Protein AF-A0A7V0MLH0-F1 (afdb_monomer_lite)

Radius of gyration: 21.49 Å; chains: 1; bounding box: 41×39×49 Å

Foldseek 3Di:
DVVVCVVDVVVPPPQNVDPPGDDDDDDCVVCVVVPDDDDPPDPVNVVVLVVDDPVVNLVCCLCPVVVLPPPDPDDDPVVVVVSVVVSVVVVVVVVVVVVVVVVVVLVVVVVVDVDPVSVVVPPDPDDPPVCVVVVPPD

Structure (mmCIF, N/CA/C/O backbone):
data_AF-A0A7V0MLH0-F1
#
_entry.id   AF-A0A7V0MLH0-F1
#
loop_
_atom_site.group_PDB
_atom_site.id
_atom_site.type_symbol
_atom_site.label_atom_id
_atom_site.label_alt_id
_atom_site.label_comp_id
_atom_site.label_asym_id
_atom_site.label_entity_id
_atom_site.label_seq_id
_atom_site.pdbx_PDB_ins_code
_atom_site.Cartn_x
_atom_site.Cartn_y
_atom_site.Cartn_z
_atom_site.occupancy
_atom_site.B_iso_or_equiv
_atom_site.auth_seq_id
_atom_site.auth_comp_id
_atom_site.auth_asym_id
_atom_site.auth_atom_id
_atom_site.pdbx_PDB_model_num
ATOM 1 N N . MET A 1 1 ? 20.251 -19.528 10.911 1.00 45.47 1 MET A N 1
ATOM 2 C CA . MET A 1 1 ? 20.850 -19.636 9.556 1.00 45.47 1 MET A CA 1
ATOM 3 C C . MET A 1 1 ? 21.051 -21.083 9.096 1.00 45.47 1 MET A C 1
ATOM 5 O O . MET A 1 1 ? 20.656 -21.374 7.977 1.00 45.47 1 MET A O 1
ATOM 9 N N . LYS A 1 2 ? 21.574 -22.002 9.929 1.00 50.25 2 LYS A N 1
ATOM 10 C CA . LYS A 1 2 ? 21.799 -23.420 9.553 1.00 50.25 2 LYS A CA 1
ATOM 11 C C . LYS A 1 2 ? 2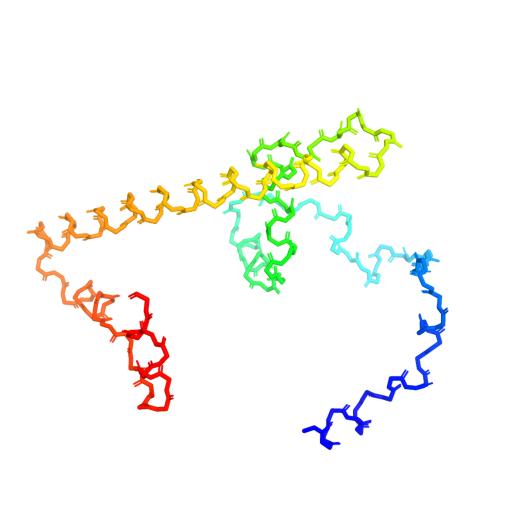0.543 -24.173 9.061 1.00 50.25 2 LYS A C 1
ATOM 13 O O . LYS A 1 2 ? 20.634 -24.973 8.142 1.00 50.25 2 LYS A O 1
ATOM 18 N N . GLU A 1 3 ? 19.365 -23.864 9.603 1.00 57.19 3 GLU A N 1
ATOM 19 C CA . GLU A 1 3 ? 18.087 -24.490 9.205 1.00 57.19 3 GLU A CA 1
ATOM 20 C C . GLU A 1 3 ? 17.541 -24.036 7.841 1.00 57.19 3 GLU A C 1
ATOM 22 O O . GLU A 1 3 ? 16.770 -24.753 7.207 1.00 57.19 3 GLU A O 1
ATOM 27 N N . LEU A 1 4 ? 17.916 -22.841 7.372 1.00 54.06 4 LEU A N 1
ATOM 28 C CA . LEU A 1 4 ? 17.411 -22.320 6.100 1.00 54.06 4 LEU A CA 1
ATOM 29 C C . LEU A 1 4 ? 18.174 -22.928 4.918 1.00 54.06 4 LEU A C 1
ATOM 31 O O . LEU A 1 4 ? 17.571 -23.240 3.898 1.00 54.06 4 LEU A O 1
ATOM 35 N N . GLN A 1 5 ? 19.482 -23.148 5.089 1.00 59.78 5 GLN A N 1
ATOM 36 C CA . GLN A 1 5 ? 20.345 -23.804 4.103 1.00 59.78 5 GLN A CA 1
ATOM 37 C C . GLN A 1 5 ? 20.032 -25.294 3.926 1.00 59.78 5 GLN A C 1
ATOM 39 O O . GLN A 1 5 ? 20.172 -25.798 2.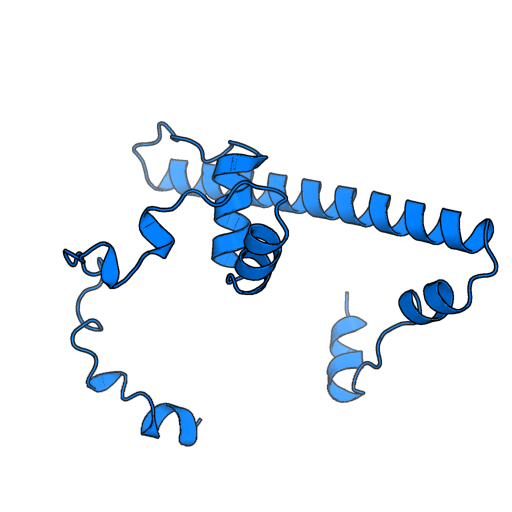815 1.00 59.78 5 GLN A O 1
ATOM 44 N N . SER A 1 6 ? 19.572 -25.992 4.975 1.00 66.50 6 SER A N 1
ATOM 45 C CA . SER A 1 6 ? 19.161 -27.399 4.845 1.00 66.50 6 SER A CA 1
ATOM 46 C C . SER A 1 6 ? 17.857 -27.559 4.059 1.00 66.50 6 SER A C 1
ATOM 48 O O . SER A 1 6 ? 17.695 -28.535 3.332 1.00 66.50 6 SER A O 1
ATOM 50 N N . ARG A 1 7 ? 16.939 -26.587 4.164 1.00 62.47 7 ARG A N 1
ATOM 51 C CA . ARG A 1 7 ? 15.649 -26.596 3.452 1.00 62.47 7 ARG A CA 1
ATOM 52 C C . ARG A 1 7 ? 15.717 -25.968 2.061 1.00 62.47 7 ARG A C 1
ATOM 54 O O . ARG A 1 7 ? 14.979 -26.381 1.173 1.00 62.47 7 ARG A O 1
ATOM 61 N N . TYR A 1 8 ? 16.589 -24.983 1.866 1.00 60.91 8 TYR A N 1
ATOM 62 C CA . TYR A 1 8 ? 16.713 -24.228 0.624 1.00 60.91 8 TYR A CA 1
ATOM 63 C C . TYR A 1 8 ? 18.185 -24.128 0.229 1.00 60.91 8 TYR A C 1
ATOM 65 O O . TYR A 1 8 ? 18.914 -23.231 0.654 1.00 60.91 8 TYR A O 1
ATOM 73 N N . ASN A 1 9 ? 18.625 -25.061 -0.616 1.00 71.75 9 ASN A N 1
ATOM 74 C CA . ASN A 1 9 ? 19.963 -25.018 -1.189 1.00 71.75 9 ASN A CA 1
ATOM 75 C C . ASN A 1 9 ? 20.000 -23.998 -2.337 1.00 71.75 9 ASN A C 1
ATOM 77 O O . ASN A 1 9 ? 19.741 -24.327 -3.495 1.00 71.75 9 ASN A O 1
ATOM 81 N N . ILE A 1 10 ? 20.309 -22.747 -1.991 1.00 68.25 10 ILE A N 1
ATOM 82 C CA . ILE A 1 10 ? 20.397 -21.624 -2.934 1.00 68.25 10 ILE A CA 1
ATOM 83 C C . ILE A 1 10 ? 21.419 -21.917 -4.046 1.00 68.25 10 ILE A C 1
ATOM 85 O O . ILE A 1 10 ? 21.142 -21.625 -5.205 1.00 68.25 10 ILE A O 1
ATOM 89 N N . ALA A 1 11 ? 22.536 -22.582 -3.727 1.00 74.50 11 ALA A N 1
ATOM 90 C CA . ALA A 1 11 ? 23.565 -22.941 -4.706 1.00 74.50 11 ALA A CA 1
ATOM 91 C C . ALA A 1 11 ? 23.074 -23.949 -5.762 1.00 74.50 11 ALA A C 1
ATOM 93 O O . ALA A 1 11 ? 23.615 -24.005 -6.861 1.00 74.50 11 ALA A O 1
ATOM 94 N N . LYS A 1 12 ? 22.024 -24.722 -5.453 1.00 80.44 12 LYS A N 1
ATOM 95 C CA . LYS A 1 12 ? 21.396 -25.674 -6.381 1.00 80.44 12 LYS A CA 1
ATOM 96 C C . LYS A 1 12 ? 20.228 -25.063 -7.162 1.00 80.44 12 LYS A C 1
ATOM 98 O O . LYS A 1 12 ? 19.567 -25.768 -7.920 1.00 80.44 12 LYS A O 1
ATOM 103 N N . CYS A 1 13 ? 19.929 -23.777 -6.966 1.00 69.75 13 CYS A N 1
ATOM 104 C CA . CYS A 1 13 ? 18.851 -23.112 -7.679 1.00 69.75 13 CYS A CA 1
ATOM 105 C C . CYS A 1 13 ? 19.274 -22.876 -9.140 1.00 69.75 13 CYS A C 1
ATOM 107 O O . CYS A 1 13 ? 20.158 -22.050 -9.381 1.00 69.75 13 CYS A O 1
ATOM 109 N N . PRO A 1 14 ? 18.621 -23.518 -10.129 1.00 72.88 14 PRO A N 1
ATOM 110 C CA . PRO A 1 14 ? 18.953 -23.313 -11.542 1.00 72.88 14 PRO A CA 1
ATOM 111 C C . PRO A 1 14 ? 18.694 -21.864 -11.969 1.00 72.88 14 PRO A C 1
ATOM 113 O O . PRO A 1 14 ? 19.246 -21.376 -12.950 1.00 72.88 14 PRO A O 1
ATOM 116 N N . TYR A 1 15 ? 17.876 -21.145 -11.195 1.00 70.62 15 TYR A N 1
ATOM 117 C CA . TYR A 1 15 ? 17.500 -19.780 -11.496 1.00 70.62 15 TYR A CA 1
ATOM 118 C C . TYR A 1 15 ? 18.492 -18.722 -10.988 1.00 70.62 15 TYR A C 1
ATOM 120 O O . TYR A 1 15 ? 18.332 -17.549 -11.306 1.00 70.62 15 TYR A O 1
ATOM 128 N N . MET A 1 16 ? 19.515 -19.114 -10.219 1.00 70.50 16 MET A N 1
ATOM 129 C CA . MET A 1 16 ? 20.445 -18.171 -9.582 1.00 70.50 16 MET A CA 1
ATOM 130 C C . MET A 1 16 ? 21.382 -17.473 -10.578 1.00 70.50 16 MET A C 1
ATOM 132 O O . MET A 1 16 ? 21.780 -16.337 -10.351 1.00 70.50 16 MET A O 1
ATOM 136 N N . GLN A 1 17 ? 21.730 -18.145 -11.678 1.00 70.44 17 GLN A N 1
ATOM 137 C CA . GLN A 1 17 ? 22.704 -17.643 -12.654 1.00 70.44 17 GLN A CA 1
ATOM 138 C C . GLN A 1 17 ? 22.131 -16.571 -13.593 1.00 70.44 17 GLN A C 1
ATOM 140 O O . GLN A 1 17 ? 22.887 -15.815 -14.196 1.00 70.44 17 GLN A O 1
ATOM 145 N N . ASN A 1 18 ? 20.805 -16.484 -13.721 1.00 68.75 18 ASN A N 1
ATOM 146 C CA . ASN A 1 18 ? 20.172 -15.621 -14.711 1.00 68.75 18 ASN A CA 1
ATOM 147 C C . ASN A 1 18 ? 19.785 -14.285 -14.072 1.00 68.75 18 ASN A C 1
ATOM 149 O O . ASN A 1 18 ? 18.789 -14.180 -13.355 1.00 68.75 18 ASN A O 1
ATOM 153 N N . GLN A 1 19 ? 20.591 -13.255 -14.327 1.00 59.12 19 GLN A N 1
ATOM 154 C CA . GLN A 1 19 ? 20.428 -11.930 -13.715 1.00 59.12 19 GLN A CA 1
ATOM 155 C C . GLN A 1 19 ? 19.134 -11.222 -14.144 1.00 59.12 19 GLN A C 1
ATOM 157 O O . GLN A 1 19 ? 18.598 -10.402 -13.402 1.00 59.12 19 GLN A O 1
ATOM 162 N N . THR A 1 20 ? 18.614 -11.552 -15.326 1.00 65.81 20 THR A N 1
ATOM 163 C CA . THR A 1 20 ? 17.416 -10.940 -15.920 1.00 65.81 20 THR A CA 1
ATOM 164 C C . THR A 1 20 ? 16.110 -11.645 -15.533 1.00 65.81 20 THR A C 1
ATOM 166 O O . THR A 1 20 ? 15.030 -11.172 -15.888 1.00 65.81 20 THR A O 1
ATOM 169 N N . GLY A 1 21 ? 16.181 -12.735 -14.759 1.00 62.62 21 GLY A N 1
ATOM 170 C CA . GLY A 1 21 ? 15.027 -13.538 -14.348 1.00 62.62 21 GLY A CA 1
ATOM 171 C C . GLY A 1 21 ? 14.682 -14.667 -15.327 1.00 62.62 21 GLY A C 1
ATOM 172 O O . GLY A 1 21 ? 15.437 -14.979 -16.242 1.00 62.62 21 GLY A O 1
ATOM 173 N N . TYR A 1 22 ? 13.542 -15.328 -15.106 1.00 63.38 22 TYR A N 1
ATOM 174 C CA . TYR A 1 22 ? 13.065 -16.436 -15.939 1.00 63.38 22 TYR A CA 1
ATOM 175 C C . TYR A 1 22 ? 11.611 -16.237 -16.342 1.00 63.38 22 TYR A C 1
ATOM 177 O O . TYR A 1 22 ? 10.766 -15.909 -15.509 1.00 63.38 22 TYR A O 1
ATOM 185 N N . THR A 1 23 ? 11.318 -16.532 -17.607 1.00 57.47 23 THR A N 1
ATOM 186 C CA . THR A 1 23 ? 9.951 -16.610 -18.125 1.00 57.47 23 THR A CA 1
ATOM 187 C C . THR A 1 23 ? 9.589 -18.079 -18.292 1.00 57.47 23 THR A C 1
ATOM 189 O O . THR A 1 23 ? 10.268 -18.811 -19.008 1.00 57.47 23 THR A O 1
ATOM 192 N N . LYS A 1 24 ? 8.533 -18.532 -17.614 1.00 64.69 24 LYS A N 1
ATOM 193 C CA . LYS A 1 24 ? 8.014 -19.898 -17.730 1.00 64.69 24 LYS A CA 1
ATOM 194 C C . LYS A 1 24 ? 6.552 -19.838 -18.141 1.00 64.69 24 LYS A C 1
ATOM 196 O O . LYS A 1 24 ? 5.749 -19.209 -17.456 1.00 64.69 24 LYS A O 1
ATOM 201 N N . HIS A 1 25 ? 6.196 -20.530 -19.218 1.00 62.09 25 HIS A N 1
ATOM 202 C CA . HIS A 1 25 ? 4.793 -20.760 -19.540 1.00 62.09 25 HIS A CA 1
ATOM 203 C C . HIS A 1 25 ? 4.166 -21.644 -18.460 1.00 62.09 25 HIS A C 1
ATOM 205 O O . HIS A 1 25 ? 4.650 -22.742 -18.175 1.00 62.09 25 HIS A O 1
ATOM 211 N N . MET A 1 26 ? 3.105 -21.150 -17.824 1.00 67.31 26 MET A N 1
ATOM 212 C CA . MET A 1 26 ? 2.407 -21.861 -16.757 1.00 67.31 26 MET A CA 1
ATOM 213 C C . MET A 1 26 ? 0.922 -21.961 -17.079 1.00 67.31 26 MET A C 1
ATOM 215 O O . MET A 1 26 ? 0.287 -20.966 -17.416 1.00 67.31 26 MET A O 1
ATOM 219 N N . TYR A 1 27 ? 0.357 -23.164 -16.943 1.00 70.00 27 TYR A N 1
ATOM 220 C CA . TYR A 1 27 ? -1.083 -23.357 -17.093 1.00 70.00 27 TYR A CA 1
ATOM 221 C C . TYR A 1 27 ? -1.852 -22.704 -15.942 1.00 70.00 27 TYR A C 1
ATOM 223 O O . TYR A 1 27 ? -1.435 -22.754 -14.781 1.00 70.00 27 TYR A O 1
ATOM 231 N N . ILE A 1 28 ? -3.039 -22.191 -16.269 1.00 63.78 28 ILE A N 1
ATOM 232 C CA . ILE A 1 28 ? -3.988 -21.526 -15.361 1.00 63.78 28 ILE A CA 1
ATOM 233 C C . ILE A 1 28 ? -4.235 -22.347 -14.087 1.00 63.78 28 ILE A C 1
ATOM 235 O O . ILE A 1 28 ? -4.243 -21.799 -12.985 1.00 63.78 28 ILE A O 1
ATOM 239 N N . LYS A 1 29 ? -4.352 -23.677 -14.229 1.00 72.25 29 LYS A N 1
ATOM 240 C CA . LYS A 1 29 ? -4.589 -24.604 -13.111 1.00 72.25 29 LYS A CA 1
ATOM 241 C C . LYS A 1 29 ? -3.510 -24.547 -12.026 1.00 72.25 29 LYS A C 1
ATOM 243 O O . LYS A 1 29 ? -3.806 -24.776 -10.859 1.00 72.25 29 LYS A O 1
ATOM 248 N N . HIS A 1 30 ? -2.264 -24.254 -12.400 1.00 69.19 30 HIS A N 1
ATOM 249 C CA . HIS A 1 30 ? -1.131 -24.263 -11.476 1.00 69.19 30 HIS A CA 1
ATOM 250 C C . HIS A 1 30 ? -0.999 -22.945 -10.706 1.00 69.19 30 HIS A C 1
ATOM 252 O O . HIS A 1 30 ? -0.558 -22.949 -9.559 1.00 69.19 30 HIS A O 1
ATOM 258 N N . HIS A 1 31 ? -1.413 -21.821 -11.305 1.00 62.34 31 HIS A N 1
ATOM 259 C CA . HIS A 1 31 ? -1.299 -20.490 -10.700 1.00 62.34 31 HIS A CA 1
ATOM 260 C C . HIS A 1 31 ? -2.556 -19.642 -10.951 1.00 62.34 31 HIS A C 1
ATOM 262 O O . HIS A 1 31 ? -2.484 -18.602 -11.607 1.00 62.34 31 HIS A O 1
ATOM 268 N N . PRO A 1 32 ? -3.708 -20.005 -10.353 1.00 54.09 32 PRO A N 1
ATOM 269 C CA . PRO A 1 32 ? -4.982 -19.303 -10.565 1.00 54.09 32 PRO A CA 1
ATOM 270 C C . PRO A 1 32 ? -4.959 -17.835 -10.100 1.00 54.09 32 PRO A C 1
ATOM 272 O O . PRO A 1 32 ? -5.838 -17.048 -10.443 1.00 54.09 32 PRO A O 1
ATOM 275 N N . ARG A 1 33 ? -3.931 -17.444 -9.330 1.00 53.47 33 ARG A N 1
ATOM 276 C CA . ARG A 1 33 ? -3.682 -16.067 -8.878 1.00 53.47 33 ARG A CA 1
ATOM 277 C C . ARG A 1 33 ? -3.413 -15.082 -10.023 1.00 53.47 33 ARG A C 1
ATOM 279 O O . ARG A 1 33 ? -3.523 -13.886 -9.782 1.00 53.47 33 ARG A O 1
ATOM 286 N N . LEU A 1 34 ? -3.015 -15.568 -11.203 1.00 56.72 34 LEU A N 1
ATOM 287 C CA . LEU A 1 34 ? -2.645 -14.731 -12.349 1.00 56.72 34 LEU A CA 1
ATOM 288 C C . LEU A 1 34 ? -3.839 -14.310 -13.219 1.00 56.72 34 LEU A C 1
ATOM 290 O O . LEU A 1 34 ? -3.680 -13.386 -14.005 1.00 56.72 34 LEU A O 1
ATOM 294 N N . ILE A 1 35 ? -5.000 -14.970 -13.104 1.00 54.59 35 ILE A N 1
ATOM 295 C CA . ILE A 1 35 ? -6.091 -14.827 -14.091 1.00 54.59 35 ILE A CA 1
ATOM 296 C C . ILE A 1 35 ? -7.431 -14.454 -13.457 1.00 54.59 35 ILE A C 1
ATOM 298 O O . ILE A 1 35 ? -8.198 -13.715 -14.064 1.00 54.59 35 ILE A O 1
ATOM 302 N N . ASN A 1 36 ? -7.716 -14.875 -12.220 1.00 58.22 36 ASN A N 1
ATOM 303 C CA . ASN A 1 36 ? -8.984 -14.494 -11.601 1.00 58.22 36 ASN A CA 1
ATOM 304 C C . ASN A 1 36 ? -8.873 -13.107 -10.970 1.00 58.22 36 ASN A C 1
ATOM 306 O O . ASN A 1 36 ? -8.248 -12.937 -9.917 1.00 58.22 36 ASN A O 1
ATOM 310 N N . GLU A 1 37 ? -9.527 -12.133 -11.597 1.00 63.88 37 GLU A N 1
ATOM 311 C CA . GLU A 1 37 ? -9.740 -10.808 -11.031 1.00 63.88 37 GLU A CA 1
ATOM 312 C C . GLU A 1 37 ? -10.451 -10.947 -9.681 1.00 63.88 37 GLU A C 1
ATOM 314 O O . GLU A 1 37 ? -11.598 -11.382 -9.579 1.00 63.88 37 GLU A O 1
ATOM 319 N N . ILE A 1 38 ? -9.741 -10.628 -8.597 1.00 70.94 38 ILE A N 1
ATOM 320 C CA . ILE A 1 38 ? -10.351 -10.577 -7.272 1.00 70.94 38 ILE A CA 1
ATOM 321 C C . ILE A 1 38 ? -10.870 -9.153 -7.083 1.00 70.94 38 ILE A C 1
ATOM 323 O O . ILE A 1 38 ? -10.044 -8.232 -7.020 1.00 70.94 38 ILE A O 1
ATOM 327 N N . PRO A 1 39 ? -12.190 -8.951 -6.920 1.00 76.06 39 PRO A N 1
ATOM 328 C CA . PRO A 1 39 ? -12.746 -7.616 -6.759 1.00 76.06 39 PRO A CA 1
ATOM 329 C C . PRO A 1 39 ? -12.104 -6.924 -5.553 1.00 76.06 39 PRO A C 1
ATOM 331 O O . PRO A 1 39 ? -12.011 -7.498 -4.454 1.00 76.06 39 PRO A O 1
ATOM 334 N N . ARG A 1 40 ? -11.628 -5.690 -5.761 1.00 70.56 40 ARG A N 1
ATOM 335 C CA . ARG A 1 40 ? -11.008 -4.881 -4.702 1.00 70.56 40 ARG A CA 1
ATOM 336 C C . ARG A 1 40 ? -12.018 -4.615 -3.586 1.00 70.56 40 ARG A C 1
ATOM 338 O O . ARG A 1 40 ? -13.220 -4.578 -3.804 1.00 70.56 40 ARG A O 1
ATOM 345 N N . GLY A 1 41 ? -11.525 -4.487 -2.356 1.00 77.38 41 GLY A N 1
ATOM 346 C CA . GLY A 1 41 ? -12.375 -4.291 -1.174 1.00 77.38 41 GLY A CA 1
ATOM 347 C C . GLY A 1 41 ? -13.061 -5.561 -0.654 1.00 77.38 41 GLY A C 1
ATOM 348 O O . GLY A 1 41 ? -13.467 -5.586 0.507 1.00 77.38 41 GLY A O 1
ATOM 349 N N . SER A 1 42 ? -13.109 -6.648 -1.436 1.00 86.44 42 SER A N 1
ATOM 350 C CA . SER A 1 42 ? -13.637 -7.931 -0.959 1.00 86.44 42 SER A CA 1
ATOM 351 C C . SER A 1 42 ? -12.817 -8.504 0.207 1.00 86.44 42 SER A C 1
ATOM 353 O O . SER A 1 42 ? -11.605 -8.287 0.329 1.00 86.44 42 SER A O 1
ATOM 355 N N . LYS A 1 43 ? -13.466 -9.308 1.064 1.00 87.88 43 LYS A N 1
ATOM 356 C CA . LYS A 1 43 ? -12.788 -10.031 2.160 1.00 87.88 43 LYS A CA 1
ATOM 357 C C . LYS A 1 43 ? -11.619 -10.873 1.632 1.00 87.88 43 LYS A C 1
ATOM 359 O O . LYS A 1 43 ? -10.529 -10.844 2.202 1.00 87.88 43 LYS A O 1
ATOM 364 N N . ARG A 1 44 ? -11.829 -11.549 0.496 1.00 82.62 44 ARG A N 1
ATOM 365 C CA . ARG A 1 44 ? -10.819 -12.361 -0.196 1.00 82.62 44 ARG A CA 1
ATOM 366 C C . ARG A 1 44 ? -9.633 -11.513 -0.664 1.00 82.62 44 ARG A C 1
ATOM 368 O O . ARG A 1 44 ? -8.492 -11.875 -0.388 1.00 82.62 44 ARG A O 1
ATOM 375 N N . TYR A 1 45 ? -9.880 -10.358 -1.287 1.00 83.75 45 TYR A N 1
ATOM 376 C CA . TYR A 1 45 ? -8.819 -9.422 -1.677 1.00 83.75 45 TYR A CA 1
ATOM 377 C C . TYR A 1 45 ? -7.999 -8.953 -0.470 1.00 83.75 45 TYR A C 1
ATOM 379 O O . TYR A 1 45 ? -6.770 -8.945 -0.528 1.00 83.75 45 TYR A O 1
ATOM 387 N N . ASN A 1 46 ? -8.658 -8.610 0.640 1.00 83.06 46 ASN A N 1
ATOM 388 C CA . ASN A 1 46 ? -7.981 -8.154 1.854 1.00 83.06 46 ASN A CA 1
ATOM 389 C C . ASN A 1 46 ? -7.106 -9.247 2.483 1.00 83.06 46 ASN A C 1
ATOM 391 O O . ASN A 1 46 ? -6.011 -8.939 2.956 1.00 83.06 46 ASN A O 1
ATOM 395 N N . ALA A 1 47 ? -7.542 -10.510 2.450 1.00 86.88 47 ALA A N 1
ATOM 396 C CA . ALA A 1 47 ? -6.734 -11.642 2.901 1.00 86.88 47 ALA A CA 1
ATOM 397 C C . ALA A 1 47 ? -5.451 -11.780 2.064 1.00 86.88 47 ALA A C 1
ATOM 399 O O . ALA A 1 47 ? -4.351 -11.771 2.615 1.00 86.88 47 ALA A O 1
ATOM 400 N N . PHE A 1 48 ? -5.569 -11.785 0.733 1.00 80.25 48 PHE A N 1
ATOM 401 C CA . PHE A 1 48 ? -4.397 -11.834 -0.144 1.00 80.25 48 PHE A CA 1
ATOM 402 C C . PHE A 1 48 ? -3.500 -10.605 0.007 1.00 80.25 48 PHE A C 1
ATOM 404 O O . PHE A 1 48 ? -2.283 -10.742 0.072 1.00 80.25 48 PHE A O 1
ATOM 411 N N . LYS A 1 49 ? -4.072 -9.401 0.124 1.00 80.00 49 LYS A N 1
ATOM 412 C CA . LYS A 1 49 ? -3.304 -8.161 0.307 1.00 80.00 49 LYS A CA 1
ATOM 413 C C . LYS A 1 49 ? -2.464 -8.179 1.584 1.00 80.00 49 LYS A C 1
ATOM 415 O O . LYS A 1 49 ? -1.379 -7.607 1.568 1.00 80.00 49 LYS A O 1
ATOM 420 N N . LYS A 1 50 ? -2.923 -8.836 2.655 1.00 82.12 50 LYS A N 1
ATOM 421 C CA . LYS A 1 50 ? -2.147 -9.006 3.897 1.00 82.12 50 LYS A CA 1
ATOM 422 C C . LYS A 1 50 ? -0.950 -9.945 3.732 1.00 82.12 50 LYS A C 1
ATOM 424 O O . LYS A 1 50 ? 0.076 -9.693 4.348 1.00 82.12 50 LYS A O 1
ATOM 429 N N . LEU A 1 51 ? -1.073 -10.976 2.893 1.00 83.44 51 LEU A N 1
ATOM 430 C CA . LEU A 1 51 ? 0.002 -11.939 2.617 1.00 83.44 51 LEU A CA 1
ATOM 431 C C . LEU A 1 51 ? 1.105 -11.372 1.707 1.00 83.44 51 LEU A C 1
ATOM 433 O O . LEU A 1 51 ? 2.201 -11.922 1.664 1.00 83.44 51 LEU A O 1
ATOM 437 N N . ARG A 1 52 ? 0.832 -10.283 0.978 1.00 79.81 52 ARG A N 1
ATOM 438 C CA . ARG A 1 52 ? 1.802 -9.661 0.068 1.00 79.81 52 ARG A CA 1
ATOM 439 C C . ARG A 1 52 ? 2.972 -9.026 0.814 1.00 79.81 52 ARG A C 1
ATOM 441 O O . ARG A 1 52 ? 2.803 -8.371 1.857 1.00 79.81 52 ARG A O 1
ATOM 448 N N . SER A 1 53 ? 4.144 -9.117 0.197 1.00 86.75 53 SER A N 1
ATOM 449 C CA . SER A 1 53 ? 5.338 -8.402 0.641 1.00 86.75 53 SER A CA 1
ATOM 450 C C . SER A 1 53 ? 5.105 -6.883 0.652 1.00 86.75 53 SER A C 1
ATOM 452 O O . SER A 1 53 ? 4.168 -6.350 0.041 1.00 86.75 53 SER A O 1
ATOM 454 N N . ALA A 1 54 ? 5.938 -6.158 1.399 1.00 79.88 54 ALA A N 1
ATOM 455 C CA . ALA A 1 54 ? 5.844 -4.701 1.463 1.00 79.88 54 ALA A CA 1
ATOM 456 C C . ALA A 1 54 ? 6.062 -4.053 0.081 1.00 79.88 54 ALA A C 1
ATOM 458 O O . ALA A 1 54 ? 5.353 -3.104 -0.262 1.00 79.88 54 ALA A O 1
ATOM 459 N N . SER A 1 55 ? 6.977 -4.602 -0.725 1.00 81.81 55 SER A N 1
ATOM 460 C CA . SER A 1 55 ? 7.275 -4.134 -2.083 1.00 81.81 55 SER A CA 1
ATOM 461 C C . SER A 1 55 ? 6.086 -4.316 -3.025 1.00 81.81 55 SER A C 1
ATOM 463 O O . SER A 1 55 ? 5.679 -3.364 -3.687 1.00 81.81 55 SER A O 1
ATOM 465 N N . GLU A 1 56 ? 5.444 -5.486 -3.026 1.00 82.88 56 GLU A N 1
ATOM 466 C CA . GLU A 1 56 ? 4.256 -5.740 -3.850 1.00 82.88 56 GLU A CA 1
ATOM 467 C C . GLU A 1 56 ? 3.089 -4.814 -3.496 1.00 82.88 56 GLU A C 1
ATOM 469 O O . GLU A 1 56 ? 2.411 -4.284 -4.380 1.00 82.88 56 GLU A O 1
ATOM 474 N N . ARG A 1 57 ? 2.849 -4.587 -2.198 1.00 85.06 57 ARG A N 1
ATOM 475 C CA . ARG A 1 57 ? 1.794 -3.668 -1.740 1.00 85.06 57 ARG A CA 1
ATOM 476 C C . ARG A 1 57 ? 2.058 -2.239 -2.199 1.00 85.06 57 ARG A C 1
ATOM 478 O O . ARG A 1 57 ? 1.133 -1.566 -2.656 1.00 85.06 57 ARG A O 1
ATOM 485 N N . THR A 1 58 ? 3.300 -1.785 -2.069 1.00 87.44 58 THR A N 1
ATOM 486 C CA . THR A 1 58 ? 3.741 -0.470 -2.537 1.00 87.44 58 THR A CA 1
ATOM 487 C C . THR A 1 58 ? 3.559 -0.339 -4.047 1.00 87.44 58 THR A C 1
ATOM 489 O O . THR A 1 58 ? 2.868 0.580 -4.478 1.00 87.44 58 THR A O 1
ATOM 492 N N . ASN A 1 59 ? 4.038 -1.302 -4.835 1.00 86.31 59 ASN A N 1
ATOM 493 C CA . ASN A 1 59 ? 3.903 -1.286 -6.294 1.00 86.31 59 ASN A CA 1
ATOM 494 C C . ASN A 1 59 ? 2.439 -1.271 -6.737 1.00 86.31 59 ASN A C 1
ATOM 496 O O . ASN A 1 59 ? 2.067 -0.487 -7.605 1.00 86.31 59 ASN A O 1
ATOM 500 N N . SER A 1 60 ? 1.590 -2.080 -6.097 1.00 84.69 60 SER A N 1
ATOM 501 C CA . SER A 1 60 ? 0.152 -2.083 -6.375 1.00 84.69 60 SER A CA 1
ATOM 502 C C . SER A 1 60 ? -0.493 -0.729 -6.066 1.00 84.69 60 SER A C 1
ATOM 504 O O . SER A 1 60 ? -1.324 -0.266 -6.835 1.00 84.69 60 SER A O 1
ATOM 506 N N . THR A 1 61 ? -0.086 -0.059 -4.984 1.00 87.69 61 THR A N 1
ATOM 507 C CA . THR A 1 61 ? -0.627 1.265 -4.623 1.00 87.69 61 THR A CA 1
ATOM 508 C C . THR A 1 61 ? -0.176 2.334 -5.623 1.00 87.69 61 THR A C 1
ATOM 510 O O . THR A 1 61 ? -0.980 3.155 -6.049 1.00 87.69 61 THR A O 1
ATOM 513 N N . LEU A 1 62 ? 1.100 2.316 -6.018 1.00 91.19 62 LEU A N 1
ATOM 514 C CA . LEU A 1 62 ? 1.688 3.294 -6.939 1.00 91.19 62 LEU A CA 1
ATOM 515 C C . LEU A 1 62 ? 1.139 3.194 -8.364 1.00 91.19 62 LEU A C 1
ATOM 517 O O . LEU A 1 62 ? 0.952 4.222 -9.013 1.00 91.19 62 LEU A O 1
ATOM 521 N N . LYS A 1 63 ? 0.894 1.971 -8.844 1.00 87.88 63 LYS A N 1
ATOM 522 C CA . LYS A 1 63 ? 0.353 1.723 -10.186 1.00 87.88 63 LYS A CA 1
ATOM 523 C C . LYS A 1 63 ? -1.154 1.943 -10.258 1.00 87.88 63 LYS A C 1
ATOM 525 O O . LYS A 1 63 ? -1.638 2.492 -11.229 1.00 87.88 63 LYS A O 1
ATOM 530 N N . GLU A 1 64 ? -1.894 1.543 -9.231 1.00 84.50 64 GLU A N 1
ATOM 531 C CA . GLU A 1 64 ? -3.348 1.391 -9.365 1.00 84.50 64 GLU A CA 1
ATOM 532 C C . GLU A 1 64 ? -4.124 2.457 -8.596 1.00 84.50 64 GLU A C 1
ATOM 534 O O . GLU A 1 64 ? -5.087 3.013 -9.114 1.00 84.50 64 GLU A O 1
ATOM 539 N N . ASP A 1 65 ? -3.707 2.744 -7.358 1.00 86.00 65 ASP A N 1
ATOM 540 C CA . ASP A 1 65 ? -4.434 3.670 -6.486 1.00 86.00 65 ASP A CA 1
ATOM 541 C C . ASP A 1 65 ? -4.000 5.122 -6.762 1.00 86.00 65 ASP A C 1
ATOM 543 O O . ASP A 1 65 ? -4.839 6.008 -6.879 1.00 86.00 65 ASP A O 1
ATOM 547 N N . LEU A 1 66 ? -2.688 5.367 -6.872 1.00 88.81 66 LEU A N 1
ATOM 548 C CA . LEU A 1 66 ? -2.119 6.694 -7.150 1.00 88.81 66 LEU A CA 1
ATOM 549 C C . LEU A 1 66 ? -1.866 6.943 -8.642 1.00 88.81 66 LEU A C 1
ATOM 551 O O . LEU A 1 66 ? -1.694 8.092 -9.033 1.00 88.81 66 LEU A O 1
ATOM 555 N N . LYS A 1 67 ? -1.815 5.881 -9.459 1.00 90.50 67 LYS A N 1
ATOM 556 C CA . LYS A 1 67 ? -1.578 5.921 -10.916 1.00 90.50 67 LYS A CA 1
ATOM 557 C C . LYS A 1 67 ? -0.322 6.687 -11.365 1.00 90.50 67 LYS A C 1
ATOM 559 O O . LYS A 1 67 ? -0.206 7.059 -12.524 1.00 90.50 67 LYS A O 1
ATOM 564 N N . ILE A 1 68 ? 0.654 6.879 -10.476 1.00 89.69 68 ILE A N 1
ATOM 565 C CA . ILE A 1 68 ? 1.923 7.567 -10.784 1.00 89.69 68 ILE A CA 1
ATOM 566 C C . ILE A 1 68 ? 2.806 6.688 -11.676 1.00 89.69 68 ILE A C 1
ATOM 568 O O . ILE A 1 68 ? 3.505 7.177 -12.558 1.00 89.69 68 ILE A O 1
ATOM 572 N N . LEU A 1 69 ? 2.777 5.375 -11.433 1.00 89.06 69 LEU A N 1
ATOM 573 C CA . LEU A 1 69 ? 3.531 4.382 -12.200 1.00 89.06 69 LEU A CA 1
ATOM 574 C C . LEU A 1 69 ? 2.638 3.607 -13.182 1.00 89.06 69 LEU A C 1
ATOM 576 O O . LEU A 1 69 ? 3.018 2.514 -13.609 1.00 89.06 69 LEU A O 1
ATOM 580 N N . ASP A 1 70 ? 1.450 4.127 -13.505 1.00 89.00 70 ASP A N 1
ATOM 581 C CA . ASP A 1 70 ? 0.600 3.532 -14.536 1.00 89.00 70 ASP A CA 1
ATOM 582 C C . ASP A 1 70 ? 1.122 3.935 -15.919 1.00 89.00 70 ASP A C 1
ATOM 584 O O . ASP A 1 70 ? 1.172 5.117 -16.252 1.00 89.00 70 ASP A O 1
ATOM 588 N N . LYS A 1 71 ? 1.565 2.946 -16.705 1.00 86.44 71 LYS A N 1
ATOM 589 C CA . LYS A 1 71 ? 2.097 3.113 -18.073 1.00 86.44 71 LYS A CA 1
ATOM 590 C C . LYS A 1 71 ? 3.050 4.323 -18.234 1.00 86.44 71 LYS A C 1
ATOM 592 O O . LYS A 1 71 ? 2.800 5.194 -19.073 1.00 86.44 71 LYS A O 1
ATOM 597 N N . PRO A 1 72 ? 4.159 4.396 -17.469 1.00 84.00 72 PRO A N 1
ATOM 598 C CA . PRO A 1 72 ? 5.068 5.532 -17.539 1.00 84.00 72 PRO A CA 1
ATOM 599 C C . PRO A 1 72 ? 5.758 5.579 -18.907 1.00 84.00 72 PRO A C 1
ATOM 601 O O . PRO A 1 72 ? 6.409 4.622 -19.324 1.00 84.00 72 PRO A O 1
ATOM 604 N N . ARG A 1 73 ? 5.646 6.710 -19.610 1.00 84.62 73 ARG A N 1
ATOM 605 C CA . ARG A 1 73 ? 6.322 6.937 -20.897 1.00 84.62 73 ARG A CA 1
ATOM 606 C C . ARG A 1 73 ? 7.767 7.383 -20.670 1.00 84.62 73 ARG A C 1
ATOM 608 O O . ARG A 1 73 ? 8.109 8.542 -20.890 1.00 84.62 73 ARG A O 1
ATOM 615 N N . ILE A 1 74 ? 8.608 6.477 -20.176 1.00 85.44 74 ILE A N 1
ATOM 616 C CA . ILE A 1 74 ? 10.020 6.757 -19.891 1.00 85.44 74 ILE A CA 1
ATOM 617 C C . ILE A 1 74 ? 10.906 5.713 -20.563 1.00 85.44 74 ILE A C 1
ATOM 619 O O . ILE A 1 74 ? 10.739 4.521 -20.337 1.00 85.44 74 ILE A O 1
ATOM 623 N N . LEU A 1 75 ? 11.874 6.181 -21.354 1.00 78.19 75 LEU A N 1
ATOM 624 C CA . LEU A 1 75 ? 12.823 5.336 -22.092 1.00 78.19 75 LEU A CA 1
ATOM 625 C C . LEU A 1 75 ? 14.237 5.320 -21.476 1.00 78.19 75 LEU A C 1
ATOM 627 O O . LEU A 1 75 ? 15.034 4.453 -21.805 1.00 78.19 75 LEU A O 1
ATOM 631 N N . ASN A 1 76 ? 14.559 6.255 -20.571 1.00 89.94 76 ASN A N 1
ATOM 632 C CA . ASN A 1 76 ? 15.891 6.396 -19.965 1.00 89.94 76 ASN A CA 1
ATOM 633 C C . ASN A 1 76 ? 15.870 6.011 -18.472 1.00 89.94 76 ASN A C 1
ATOM 635 O O . ASN A 1 76 ? 15.033 6.508 -17.714 1.00 89.94 76 ASN A O 1
ATOM 639 N N . GLY A 1 77 ? 16.829 5.182 -18.042 1.00 90.19 77 GLY A N 1
ATOM 640 C CA . GLY A 1 77 ? 16.982 4.720 -16.659 1.00 90.19 77 GLY A CA 1
ATOM 641 C C . GLY A 1 77 ? 17.135 5.841 -15.627 1.00 90.19 77 GLY A C 1
ATOM 642 O O . GLY A 1 77 ? 16.535 5.762 -14.557 1.00 90.19 77 GLY A O 1
ATOM 643 N N . GLN A 1 78 ? 17.840 6.931 -15.949 1.00 92.50 78 GLN A N 1
ATOM 644 C CA . GLN A 1 78 ? 17.965 8.078 -15.034 1.00 92.50 78 GLN A CA 1
ATOM 645 C C . GLN A 1 78 ? 16.603 8.731 -14.763 1.00 92.50 78 GLN A C 1
ATOM 647 O O . GLN A 1 78 ? 16.231 8.971 -13.615 1.00 92.50 78 GLN A O 1
ATOM 652 N N . ARG A 1 79 ? 15.816 8.952 -15.822 1.00 89.31 79 ARG A N 1
ATOM 653 C CA . ARG A 1 79 ? 14.458 9.507 -15.717 1.00 89.31 79 ARG A CA 1
ATOM 654 C C . ARG A 1 79 ? 13.517 8.548 -14.986 1.00 89.31 79 ARG A C 1
ATOM 656 O O . ARG A 1 79 ? 12.672 8.995 -14.216 1.00 89.31 79 ARG A O 1
ATOM 663 N N . ALA 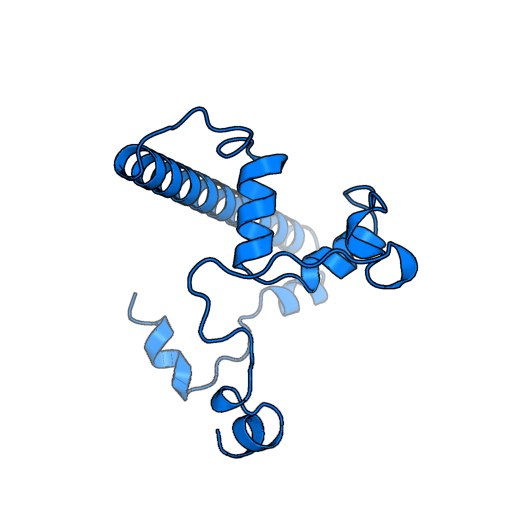A 1 80 ? 13.685 7.241 -15.187 1.00 90.38 80 ALA A N 1
ATOM 664 C CA . ALA A 1 80 ? 12.905 6.226 -14.486 1.00 90.38 80 ALA A CA 1
ATOM 665 C C . ALA A 1 80 ? 13.218 6.220 -12.982 1.00 90.38 80 ALA A C 1
ATOM 667 O O . ALA A 1 80 ? 12.303 6.091 -12.171 1.00 90.38 80 ALA A O 1
ATOM 668 N N . ASN A 1 81 ? 14.484 6.430 -12.609 1.00 92.38 81 ASN A N 1
ATOM 669 C CA . ASN A 1 81 ? 14.893 6.548 -11.213 1.00 92.38 81 ASN A CA 1
ATOM 670 C C . ASN A 1 81 ? 14.274 7.788 -10.548 1.00 92.38 81 ASN A C 1
ATOM 672 O O . ASN A 1 81 ? 13.681 7.675 -9.478 1.00 92.38 81 ASN A O 1
ATOM 676 N N . ILE A 1 82 ? 14.320 8.947 -11.218 1.00 93.75 82 ILE A N 1
ATOM 677 C CA . ILE A 1 82 ? 13.678 10.181 -10.730 1.00 93.75 82 ILE A CA 1
ATOM 678 C C . ILE A 1 82 ? 12.170 9.969 -10.541 1.00 93.75 82 ILE A C 1
ATOM 680 O O . ILE A 1 82 ? 11.632 10.297 -9.484 1.00 93.75 82 ILE A O 1
ATOM 684 N N . LEU A 1 83 ? 11.480 9.363 -11.518 1.00 93.31 83 LEU A N 1
ATOM 685 C CA . LEU A 1 83 ? 10.055 9.046 -11.371 1.00 93.31 83 LEU A CA 1
ATOM 686 C C . LEU A 1 83 ? 9.809 8.097 -10.189 1.00 93.31 83 LEU A C 1
ATOM 688 O O . LEU A 1 83 ? 8.862 8.294 -9.430 1.00 93.31 83 LEU A O 1
ATOM 692 N N . GLY A 1 84 ? 10.661 7.086 -10.017 1.00 91.81 84 GLY A N 1
ATOM 693 C CA . GLY A 1 84 ? 10.604 6.170 -8.882 1.00 91.81 84 GLY A CA 1
ATOM 694 C C . GLY A 1 84 ? 10.695 6.902 -7.543 1.00 91.81 84 GLY A C 1
ATOM 695 O O . GLY A 1 84 ? 9.883 6.643 -6.657 1.00 91.81 84 GLY A O 1
ATOM 696 N N . GLN A 1 85 ? 11.618 7.858 -7.418 1.00 94.12 85 GLN A N 1
ATOM 697 C CA . GLN A 1 85 ? 11.773 8.686 -6.218 1.00 94.12 85 GLN A CA 1
ATOM 698 C C . GLN A 1 85 ? 10.563 9.599 -5.974 1.00 94.12 85 GLN A C 1
ATOM 700 O O . GLN A 1 85 ? 10.062 9.684 -4.855 1.00 94.12 85 GLN A O 1
ATOM 705 N N . LEU A 1 86 ? 10.026 10.240 -7.013 1.00 94.25 86 LEU A N 1
ATOM 706 C CA . LEU A 1 86 ? 8.808 11.050 -6.883 1.00 94.25 86 LEU A CA 1
ATOM 707 C C . LEU A 1 86 ? 7.610 10.200 -6.440 1.00 94.25 86 LEU A C 1
ATOM 709 O O . LEU A 1 86 ? 6.843 10.597 -5.561 1.00 94.25 86 LEU A O 1
ATOM 713 N N . ALA A 1 87 ? 7.479 8.998 -7.002 1.00 94.00 87 ALA A N 1
ATOM 714 C CA . ALA A 1 87 ? 6.435 8.053 -6.637 1.00 94.00 87 ALA A CA 1
ATOM 715 C C . ALA A 1 87 ? 6.553 7.616 -5.167 1.00 94.00 87 ALA A C 1
ATOM 717 O O . ALA A 1 87 ? 5.547 7.576 -4.452 1.00 94.00 87 ALA A O 1
ATOM 718 N N . THR A 1 88 ? 7.764 7.316 -4.684 1.00 92.62 88 THR A N 1
ATOM 719 C CA . THR A 1 88 ? 7.972 6.931 -3.281 1.00 92.62 88 THR A CA 1
ATOM 720 C C . THR A 1 88 ? 7.688 8.084 -2.325 1.00 92.62 88 THR A C 1
ATOM 722 O O . THR A 1 88 ? 6.984 7.864 -1.338 1.00 92.62 88 THR A O 1
ATOM 725 N N . ILE A 1 89 ? 8.137 9.304 -2.635 1.00 95.44 89 ILE A N 1
ATOM 726 C CA . ILE A 1 89 ? 7.836 10.505 -1.839 1.00 95.44 89 ILE A CA 1
ATOM 727 C C . ILE A 1 89 ? 6.319 10.707 -1.733 1.00 95.44 89 ILE A C 1
ATOM 729 O O . ILE A 1 89 ? 5.781 10.786 -0.626 1.00 95.44 89 ILE A O 1
ATOM 733 N N . ALA A 1 90 ? 5.601 10.692 -2.860 1.00 95.31 90 ALA A N 1
ATOM 734 C CA . ALA A 1 90 ? 4.145 10.842 -2.876 1.00 95.31 90 ALA A CA 1
ATOM 735 C C . ALA A 1 90 ? 3.435 9.758 -2.042 1.00 95.31 90 ALA A C 1
ATOM 737 O O . ALA A 1 90 ? 2.492 10.040 -1.295 1.00 95.31 90 ALA A O 1
ATOM 738 N N . LEU A 1 91 ? 3.909 8.509 -2.113 1.00 93.88 91 LEU A N 1
ATOM 739 C CA . LEU A 1 91 ? 3.366 7.415 -1.310 1.00 93.88 91 LEU A CA 1
ATOM 740 C C . LEU A 1 91 ? 3.596 7.613 0.191 1.00 93.88 91 LEU A C 1
ATOM 742 O O . LEU A 1 91 ? 2.692 7.317 0.979 1.00 93.88 91 LEU A O 1
ATOM 746 N N . LEU A 1 92 ? 4.785 8.069 0.593 1.00 93.88 92 LEU A N 1
ATOM 747 C CA . LEU A 1 92 ? 5.113 8.337 1.994 1.00 93.88 92 LEU A CA 1
ATOM 748 C C . LEU A 1 92 ? 4.223 9.443 2.553 1.00 93.88 92 LEU A C 1
ATOM 750 O O . LEU A 1 92 ? 3.586 9.233 3.584 1.00 93.88 92 LEU A O 1
ATOM 754 N N . ILE A 1 93 ? 4.080 10.548 1.820 1.00 95.75 93 ILE A N 1
ATOM 755 C CA . ILE A 1 93 ? 3.192 11.659 2.182 1.00 95.75 93 ILE A CA 1
ATOM 756 C C . ILE A 1 93 ? 1.752 11.156 2.357 1.00 95.75 93 ILE A C 1
ATOM 758 O O . ILE A 1 93 ? 1.124 11.372 3.397 1.00 95.75 93 ILE A O 1
ATOM 762 N N . LYS A 1 94 ? 1.238 10.383 1.390 1.00 93.31 94 LYS A N 1
ATOM 763 C CA . LYS A 1 94 ? -0.111 9.806 1.470 1.00 93.31 94 LYS A CA 1
ATOM 764 C C . LYS A 1 94 ? -0.285 8.899 2.687 1.00 93.31 94 LYS A C 1
ATOM 766 O O . LYS A 1 94 ? -1.349 8.905 3.313 1.00 93.31 94 LYS A O 1
ATOM 771 N N . ARG A 1 95 ? 0.723 8.088 3.024 1.00 90.69 95 ARG A N 1
ATOM 772 C CA . ARG A 1 95 ? 0.692 7.210 4.206 1.00 90.69 95 ARG A CA 1
ATOM 773 C C . ARG A 1 95 ? 0.744 8.006 5.506 1.00 90.69 95 ARG A C 1
ATOM 775 O O . ARG A 1 95 ? -0.027 7.672 6.402 1.00 90.69 95 ARG A O 1
ATOM 782 N N . ALA A 1 96 ? 1.573 9.045 5.582 1.00 94.19 96 ALA A N 1
ATOM 783 C CA . ALA A 1 96 ? 1.675 9.923 6.742 1.00 94.19 96 ALA A CA 1
ATOM 784 C C . ALA A 1 96 ? 0.332 10.607 7.032 1.00 94.19 96 ALA A C 1
ATOM 786 O O . ALA A 1 96 ? -0.220 10.437 8.117 1.00 94.19 96 ALA A O 1
ATOM 787 N N . PHE A 1 97 ? -0.281 11.253 6.036 1.00 95.31 97 PHE A N 1
ATOM 788 C CA . PHE A 1 97 ? -1.600 11.872 6.215 1.00 95.31 97 PHE A CA 1
ATOM 789 C C . PHE A 1 97 ? -2.697 10.852 6.53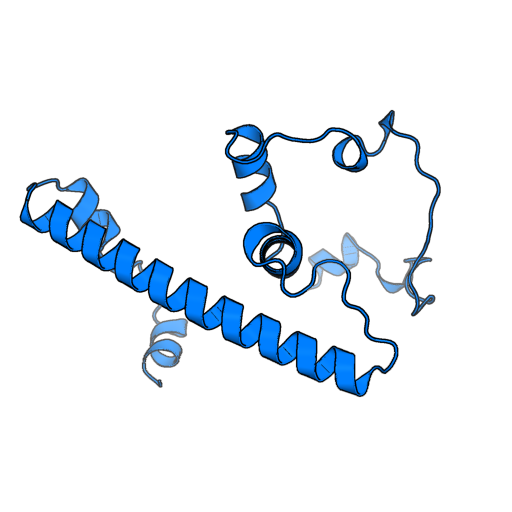5 1.00 95.31 97 PHE A C 1
ATOM 791 O O . PHE A 1 97 ? -3.505 11.077 7.434 1.00 95.31 97 PHE A O 1
ATOM 798 N N . SER A 1 98 ? -2.703 9.692 5.867 1.00 91.31 98 SER A N 1
ATOM 799 C CA . SER A 1 98 ? -3.662 8.620 6.184 1.00 91.31 98 SER A CA 1
ATOM 800 C C . SER A 1 98 ? -3.516 8.132 7.629 1.00 91.31 98 SER A C 1
ATOM 802 O O . SER A 1 98 ? -4.510 7.791 8.271 1.00 91.31 98 SER A O 1
ATOM 804 N N . PHE A 1 99 ? -2.284 8.072 8.141 1.00 91.25 99 PHE A N 1
ATOM 805 C CA . PHE A 1 99 ? -2.006 7.709 9.524 1.00 91.25 99 PHE A CA 1
ATOM 806 C C . PHE A 1 99 ? -2.525 8.774 10.490 1.00 91.25 99 PHE A C 1
ATOM 808 O O . PHE A 1 99 ? -3.277 8.419 11.396 1.00 91.25 99 PHE A O 1
ATOM 815 N N . ILE A 1 100 ? -2.206 10.051 10.252 1.00 94.12 100 ILE A N 1
ATOM 816 C CA . ILE A 1 100 ? -2.677 11.178 11.069 1.00 94.12 100 ILE A CA 1
ATOM 817 C C . ILE A 1 100 ? -4.204 11.149 11.161 1.00 94.12 100 ILE A C 1
ATOM 819 O O . ILE A 1 100 ? -4.743 11.016 12.256 1.00 94.12 100 ILE A O 1
ATOM 823 N N . VAL A 1 101 ? -4.906 11.136 10.021 1.00 94.06 101 VAL A N 1
ATOM 824 C CA . VAL A 1 101 ? -6.380 11.089 9.980 1.00 94.06 101 VAL A CA 1
ATOM 825 C C . VAL A 1 101 ? -6.918 9.887 10.754 1.00 94.06 101 VAL A C 1
ATOM 827 O O . VAL A 1 101 ? -7.856 10.015 11.543 1.00 94.06 101 VAL A O 1
ATOM 830 N N . LYS A 1 102 ? -6.311 8.708 10.578 1.00 89.94 102 LYS A N 1
ATOM 831 C CA . LYS A 1 102 ? -6.727 7.498 11.289 1.00 89.94 102 LYS A CA 1
ATOM 832 C C . LYS A 1 102 ? -6.573 7.658 12.801 1.00 89.94 102 LYS A C 1
ATOM 834 O O . LYS A 1 102 ? -7.519 7.332 13.513 1.00 89.94 102 LYS A O 1
ATOM 839 N N . ILE A 1 103 ? -5.429 8.138 13.286 1.00 87.25 103 ILE A N 1
ATOM 840 C CA . ILE A 1 103 ? -5.180 8.342 14.718 1.00 87.25 103 ILE A CA 1
ATOM 841 C C . ILE A 1 103 ? -6.124 9.399 15.284 1.00 87.25 103 ILE A C 1
ATOM 843 O O . ILE A 1 103 ? -6.805 9.122 16.269 1.00 87.25 103 ILE A O 1
ATOM 847 N N . THR A 1 104 ? -6.272 10.546 14.622 1.00 90.94 104 THR A N 1
ATOM 848 C CA . THR A 1 104 ? -7.202 11.602 15.040 1.00 90.94 104 THR A CA 1
ATOM 849 C C . THR A 1 104 ? -8.636 11.077 15.147 1.00 90.94 104 THR A C 1
ATOM 851 O O . THR A 1 104 ? -9.315 11.323 16.145 1.00 90.94 104 THR A O 1
ATOM 854 N N . CYS A 1 105 ? -9.102 10.282 14.176 1.00 86.88 105 CYS A N 1
ATOM 855 C CA . CYS A 1 105 ? -10.416 9.643 14.251 1.00 86.88 105 CYS A CA 1
ATOM 856 C C . CYS A 1 105 ? -10.535 8.646 15.416 1.00 86.88 105 CYS A C 1
ATOM 858 O O . CYS A 1 105 ? -11.599 8.574 16.029 1.00 86.88 105 CYS A O 1
ATOM 860 N N . GLN A 1 106 ? -9.489 7.869 15.722 1.00 83.75 106 GLN A N 1
ATOM 861 C CA . GLN A 1 106 ? -9.501 6.937 16.860 1.00 83.75 106 GLN A CA 1
ATOM 862 C C . GLN A 1 106 ? -9.537 7.683 18.197 1.00 83.75 106 GLN A C 1
ATOM 864 O O . GLN A 1 106 ? -10.355 7.342 19.047 1.00 83.75 106 GLN A O 1
ATOM 869 N N . ILE A 1 107 ? -8.730 8.737 18.353 1.00 83.94 107 ILE A N 1
ATOM 870 C CA . ILE A 1 107 ? -8.724 9.594 19.548 1.00 83.94 107 ILE A CA 1
ATOM 871 C C . ILE A 1 107 ? -10.101 10.234 19.744 1.00 83.94 107 ILE A C 1
ATOM 873 O O . ILE A 1 107 ? -10.666 10.168 20.833 1.00 83.94 107 ILE A O 1
ATOM 877 N N . ARG A 1 108 ? -10.702 10.776 18.675 1.00 84.25 108 ARG A N 1
ATOM 878 C CA . ARG A 1 108 ? -12.049 11.361 18.743 1.00 84.25 108 ARG A CA 1
ATOM 879 C C . ARG A 1 108 ? -13.108 10.340 19.162 1.00 84.25 108 ARG A C 1
ATOM 881 O O . ARG A 1 108 ? -14.026 10.690 19.898 1.00 84.25 108 ARG A O 1
ATOM 888 N N . LYS A 1 109 ? -13.006 9.094 18.689 1.00 82.19 109 LYS A N 1
ATOM 889 C CA . LYS A 1 109 ? -13.899 8.005 19.113 1.00 82.19 109 LYS A CA 1
ATOM 890 C C . LYS A 1 109 ? -13.686 7.652 20.581 1.00 82.19 109 LYS A C 1
ATOM 892 O O . LYS A 1 109 ? -14.669 7.562 21.299 1.00 82.19 109 LYS A O 1
ATOM 897 N N . LEU A 1 110 ? -12.441 7.538 21.041 1.00 78.06 110 LEU A N 1
ATOM 898 C CA . LEU A 1 110 ? -12.135 7.293 22.453 1.00 78.06 110 LEU A CA 1
ATOM 899 C C . LEU A 1 110 ? -12.698 8.393 23.360 1.00 78.06 110 LEU A C 1
ATOM 901 O O . LEU A 1 110 ? -13.291 8.089 24.383 1.00 78.06 110 LEU A O 1
ATOM 905 N N . HIS A 1 111 ? -12.580 9.662 22.969 1.00 75.25 111 HIS A N 1
ATOM 906 C CA . HIS A 1 111 ? -13.132 10.764 23.761 1.00 75.25 111 HIS A CA 1
ATOM 907 C C . HIS A 1 111 ? -14.670 10.742 23.821 1.00 75.25 111 HIS A C 1
ATOM 909 O O . HIS A 1 111 ? -15.261 11.150 24.813 1.00 75.25 111 HIS A O 1
ATOM 915 N N . LYS A 1 112 ? -15.337 10.278 22.755 1.00 77.06 112 LYS A N 1
ATOM 916 C CA . LYS A 1 112 ? -16.807 10.180 22.697 1.00 77.06 112 LYS A CA 1
ATOM 917 C C . LYS A 1 112 ? -17.373 8.917 23.347 1.00 77.06 112 LYS A C 1
ATOM 919 O O . LYS A 1 112 ? -18.529 8.921 23.746 1.00 77.06 112 LYS A O 1
ATOM 924 N N . SER A 1 113 ? -16.605 7.833 23.398 1.00 65.06 113 SER A N 1
ATOM 925 C CA . SER A 1 113 ? -17.053 6.542 23.919 1.00 65.06 113 SER A CA 1
ATOM 926 C C . SER A 1 113 ? -16.045 6.004 24.927 1.00 65.06 113 SER A C 1
ATOM 928 O O . SER A 1 113 ? -14.898 5.754 24.555 1.00 65.06 113 SER A O 1
ATOM 930 N N . ILE A 1 114 ? -16.485 5.749 26.164 1.00 61.88 114 ILE A N 1
ATOM 931 C CA . ILE A 1 114 ? -15.725 5.055 27.221 1.00 61.88 114 ILE A CA 1
ATOM 932 C C . ILE A 1 114 ? -15.606 3.556 26.860 1.00 61.88 114 ILE A C 1
ATOM 934 O O . ILE A 1 114 ? -16.044 2.667 27.582 1.00 61.88 114 ILE A O 1
ATOM 938 N N . HIS A 1 115 ? -15.097 3.233 25.671 1.00 59.00 115 HIS A N 1
ATOM 939 C CA . HIS A 1 115 ? -14.897 1.853 25.238 1.00 59.00 115 HIS A CA 1
ATOM 940 C C . HIS A 1 115 ? -13.480 1.400 25.608 1.00 59.00 115 HIS A C 1
ATOM 942 O O . HIS A 1 115 ? -12.499 1.782 24.963 1.00 59.00 115 HIS A O 1
ATOM 948 N N . SER A 1 116 ? -13.387 0.525 26.613 1.00 61.47 116 SER A N 1
ATOM 949 C CA . SER A 1 116 ? -12.148 -0.091 27.122 1.00 61.47 116 SER A CA 1
ATOM 950 C C . SER A 1 116 ? -11.296 -0.773 26.036 1.00 61.47 116 SER A C 1
ATOM 952 O O . SER A 1 116 ? -10.065 -0.744 26.085 1.00 61.47 116 SER A O 1
ATOM 954 N N . ALA A 1 117 ? -11.928 -1.314 24.989 1.00 63.34 117 ALA A N 1
ATOM 955 C CA . ALA A 1 117 ? -11.244 -1.966 23.870 1.00 63.34 117 ALA A CA 1
ATOM 956 C C . ALA A 1 117 ? -10.429 -1.001 22.981 1.00 63.34 117 ALA A C 1
ATOM 958 O O . ALA A 1 117 ? -9.448 -1.414 22.361 1.00 63.34 117 ALA A O 1
ATOM 959 N N . LEU A 1 118 ? -10.813 0.282 22.891 1.00 61.31 118 LEU A N 1
ATOM 960 C CA . LEU A 1 118 ? -10.041 1.288 22.146 1.00 61.31 118 LEU A CA 1
ATOM 961 C C . LEU A 1 118 ? -8.846 1.791 22.957 1.00 61.31 118 LEU A C 1
ATOM 963 O O . LEU A 1 118 ? -7.785 2.009 22.375 1.00 61.31 118 LEU A O 1
ATOM 967 N N . GLN A 1 119 ? -8.990 1.897 24.282 1.00 61.72 119 GLN A N 1
ATOM 968 C CA . GLN A 1 119 ? -7.875 2.197 25.184 1.00 61.72 119 GLN A CA 1
ATOM 969 C C . GLN A 1 119 ? -6.767 1.142 25.060 1.00 61.72 119 GLN A C 1
ATOM 971 O O . GLN A 1 119 ? -5.629 1.511 24.793 1.00 61.72 119 GLN A O 1
ATOM 976 N N . GLN A 1 120 ? -7.093 -0.158 25.103 1.00 61.88 120 GLN A N 1
ATOM 977 C CA . GLN A 1 120 ? -6.112 -1.247 24.907 1.00 61.88 120 GLN A CA 1
ATOM 978 C C . GLN A 1 120 ? -5.449 -1.278 23.522 1.00 61.88 120 GLN A C 1
ATOM 980 O O . GLN A 1 120 ? -4.407 -1.898 23.342 1.00 61.88 120 GLN A O 1
ATOM 985 N N . LYS A 1 121 ? -6.061 -0.665 22.507 1.00 64.69 121 LYS A N 1
ATOM 986 C CA . LYS A 1 121 ? -5.504 -0.626 21.147 1.00 64.69 121 LYS A CA 1
ATOM 987 C C . LYS A 1 121 ? -4.588 0.576 20.920 1.00 64.69 121 LYS A C 1
ATOM 989 O O . LYS A 1 121 ? -3.826 0.582 19.955 1.00 64.69 121 LYS A O 1
ATOM 994 N N . LEU A 1 122 ? -4.723 1.593 21.768 1.00 63.66 122 LEU A N 1
ATOM 995 C CA . LEU A 1 122 ? -3.905 2.802 21.796 1.00 63.66 122 LEU A CA 1
ATOM 996 C C . LEU A 1 122 ? -2.779 2.715 22.830 1.00 63.66 122 LEU A C 1
ATOM 998 O O . LEU A 1 122 ? -1.865 3.536 22.773 1.00 63.66 122 LEU A O 1
ATOM 1002 N N . THR A 1 123 ? -2.807 1.734 23.740 1.00 65.69 123 THR A N 1
ATOM 1003 C CA . THR A 1 123 ? -1.634 1.428 24.557 1.00 65.69 123 THR A CA 1
ATOM 1004 C C . THR A 1 123 ? -0.478 1.035 23.649 1.00 65.69 123 THR A C 1
ATOM 1006 O O . THR A 1 123 ? -0.638 0.360 22.625 1.00 65.69 123 THR A O 1
ATOM 1009 N N . THR A 1 124 ? 0.711 1.505 24.007 1.00 65.12 124 THR A N 1
ATOM 1010 C CA . THR A 1 124 ? 1.922 1.140 23.290 1.00 65.12 124 THR A CA 1
ATOM 1011 C C . THR A 1 124 ? 2.096 -0.379 23.366 1.00 65.12 124 THR A C 1
ATOM 1013 O O . THR A 1 124 ? 1.943 -0.965 24.443 1.00 65.12 124 THR A O 1
ATOM 1016 N N . PRO A 1 125 ? 2.372 -1.059 22.238 1.00 69.69 125 PRO A N 1
ATOM 1017 C CA . PRO A 1 125 ? 2.675 -2.481 22.278 1.00 69.69 125 PRO A CA 1
ATOM 1018 C C . PRO A 1 125 ? 3.903 -2.708 23.163 1.00 69.69 125 PRO A C 1
ATOM 1020 O O . PRO A 1 125 ? 4.772 -1.841 23.261 1.00 69.69 125 PRO A O 1
ATOM 1023 N N . PHE A 1 126 ? 3.989 -3.877 23.798 1.00 77.31 126 PHE A N 1
ATOM 1024 C CA . PHE A 1 126 ? 5.169 -4.240 24.576 1.00 77.31 126 PHE A CA 1
ATOM 1025 C C . PHE A 1 126 ? 6.409 -4.206 23.673 1.00 77.31 126 PHE A C 1
ATOM 1027 O O . PHE A 1 126 ? 6.531 -4.995 22.735 1.00 77.31 126 PHE A O 1
ATOM 1034 N N . ILE A 1 127 ? 7.317 -3.270 23.950 1.00 74.06 127 ILE A N 1
ATOM 1035 C CA . ILE A 1 127 ? 8.591 -3.139 23.247 1.00 74.06 127 ILE A CA 1
ATOM 1036 C C . ILE A 1 127 ? 9.655 -3.850 24.092 1.00 74.06 127 ILE A C 1
ATOM 1038 O O . ILE A 1 127 ? 9.906 -3.432 25.227 1.00 74.06 127 ILE A O 1
ATOM 1042 N N . PRO A 1 128 ? 10.312 -4.899 23.564 1.00 81.31 128 PRO A N 1
ATOM 1043 C CA . PRO A 1 128 ? 11.430 -5.542 24.240 1.00 81.31 128 PRO A CA 1
ATOM 1044 C C . PRO A 1 128 ? 12.519 -4.524 24.592 1.00 81.31 128 PRO A C 1
ATOM 1046 O O . PRO A 1 128 ? 12.876 -3.680 23.765 1.00 81.31 128 PRO A O 1
ATOM 1049 N N . LYS A 1 129 ? 13.092 -4.626 25.801 1.00 80.75 129 LYS A N 1
ATOM 1050 C CA . LYS A 1 129 ? 14.142 -3.705 26.284 1.00 80.75 129 LYS A CA 1
ATOM 1051 C C . LYS A 1 129 ? 15.311 -3.567 25.296 1.00 80.75 129 LYS A C 1
ATOM 1053 O O . LYS A 1 129 ? 15.860 -2.481 25.170 1.00 80.75 129 LYS A O 1
ATOM 1058 N N . SER A 1 130 ? 15.630 -4.631 24.555 1.00 81.25 130 SER A N 1
ATOM 1059 C CA . SER A 1 130 ? 16.682 -4.657 23.530 1.00 81.25 130 SER A CA 1
ATOM 1060 C C . SER A 1 130 ? 16.454 -3.696 22.356 1.00 81.25 130 SER A C 1
ATOM 1062 O O . SER A 1 130 ? 17.422 -3.207 21.788 1.00 81.25 130 SER A O 1
ATOM 1064 N N . ILE A 1 131 ? 15.200 -3.403 21.994 1.00 81.25 131 ILE A N 1
ATOM 1065 C CA . ILE A 1 131 ? 14.849 -2.542 20.845 1.00 81.25 131 ILE A CA 1
ATOM 1066 C C . ILE A 1 131 ? 14.447 -1.132 21.309 1.00 81.25 131 ILE A C 1
ATOM 1068 O O . ILE A 1 131 ? 14.470 -0.181 20.531 1.00 81.25 131 ILE A O 1
ATOM 1072 N N . ARG A 1 132 ? 14.135 -0.959 22.600 1.00 74.75 132 ARG A N 1
ATOM 1073 C CA . ARG A 1 132 ? 13.675 0.314 23.176 1.00 74.75 132 ARG A CA 1
ATOM 1074 C C . ARG A 1 132 ? 14.653 1.472 22.936 1.00 74.75 132 ARG A C 1
ATOM 1076 O O . ARG A 1 132 ? 14.214 2.559 22.581 1.00 74.75 132 ARG A O 1
ATOM 1083 N N . ASN A 1 133 ? 15.956 1.212 23.040 1.00 70.62 133 ASN A N 1
ATOM 1084 C CA . ASN A 1 133 ? 16.999 2.226 22.846 1.00 70.62 133 ASN A CA 1
ATOM 1085 C C . ASN A 1 133 ? 17.167 2.661 21.380 1.00 70.62 133 ASN A C 1
ATOM 1087 O O . ASN A 1 133 ? 17.709 3.731 21.125 1.00 70.62 133 ASN A O 1
ATOM 1091 N N . ILE A 1 134 ? 16.711 1.845 20.423 1.00 72.12 134 ILE A N 1
ATOM 1092 C CA . ILE A 1 134 ? 16.779 2.157 18.987 1.00 72.12 134 ILE A CA 1
ATOM 1093 C C . ILE A 1 134 ? 15.672 3.149 18.613 1.00 72.12 134 ILE A C 1
ATOM 1095 O O . ILE A 1 134 ? 15.893 4.046 17.813 1.00 72.12 134 ILE A O 1
ATOM 1099 N N . ILE A 1 135 ? 14.495 3.018 19.231 1.00 62.53 135 ILE A N 1
ATOM 1100 C CA . ILE A 1 135 ? 13.316 3.845 18.933 1.00 62.53 135 ILE A CA 1
ATOM 1101 C C . ILE A 1 135 ? 13.454 5.272 19.494 1.00 62.53 135 ILE A C 1
ATOM 1103 O O . ILE A 1 135 ? 12.877 6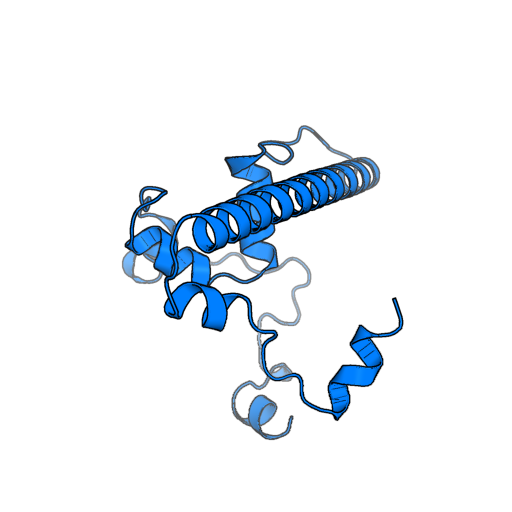.195 18.940 1.00 62.53 135 ILE A O 1
ATOM 1107 N N . GLN A 1 136 ? 14.203 5.466 20.586 1.00 49.62 136 GLN A N 1
ATOM 1108 C CA . GLN A 1 136 ? 14.345 6.768 21.263 1.00 49.62 136 GLN A CA 1
ATOM 1109 C C . GLN A 1 136 ? 15.456 7.672 20.697 1.00 49.62 136 GLN A C 1
ATOM 1111 O O . GLN A 1 136 ? 15.725 8.717 21.280 1.00 49.62 136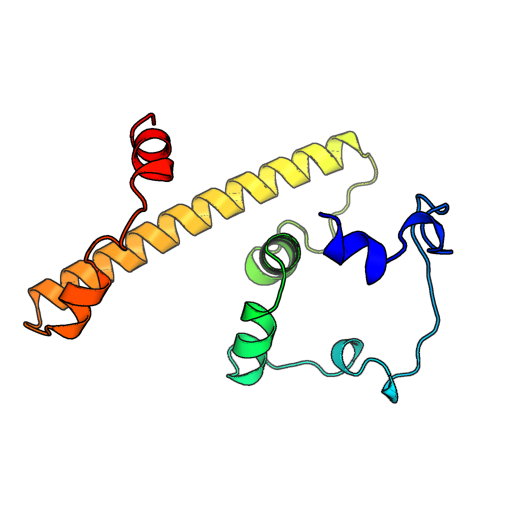 GLN A O 1
ATOM 1116 N N . ARG A 1 137 ? 16.148 7.263 19.626 1.00 43.22 137 ARG A N 1
ATOM 1117 C CA . ARG A 1 137 ? 17.275 8.016 19.043 1.00 43.22 137 ARG A CA 1
ATOM 1118 C C . ARG A 1 137 ? 16.915 8.854 17.808 1.00 43.22 137 ARG A C 1
ATOM 1120 O O . ARG A 1 137 ? 17.825 9.404 17.196 1.00 43.22 137 ARG A O 1
ATOM 1127 N N . GLU A 1 138 ? 15.632 8.968 17.479 1.00 32.25 138 GLU A N 1
ATOM 1128 C CA . GLU A 1 138 ? 15.108 9.898 16.465 1.00 32.25 138 GLU A CA 1
ATOM 1129 C C . GLU A 1 138 ? 14.291 11.019 17.111 1.00 32.25 138 GLU A C 1
ATOM 1131 O O . GLU A 1 138 ? 13.537 10.720 18.068 1.00 32.25 138 GLU A O 1
#

Sequence (138 aa):
MKELQSRYNIAKCPYMQNQTGYTKHMYIKHHPRLINEIPRGSKRYNAFKKLRSASERTNSTLKEDLKILDKPRILNGQRANILGQLATIALLIKRAFSFIVKITCQIRKLHKSIHSALQQKLTTPFIPKSIRNIIQRE

pLDDT: mean 76.72, std 13.59, range [32.25, 95.75]

Secondary structure (DSSP, 8-state):
-HHHHHH--GGG-TTTT-TT-------TTT-GGGTS-PPTTSHHHHHHHHHS-HHHHHHHIIIIIS-TTSS----SHHHHHHHHHHHHHHHHHHHHHHHHHHHHHHHHHHHH---HHHHHHHSPP---HHHHHHHTT-